Protein AF-A0A971KJU6-F1 (afdb_monomer_lite)

pLDDT: mean 70.31, std 12.64, range [37.47, 89.94]

Sequence (122 aa):
MSVYFFNIHPRGYETEQKELSILANELERTHENSKSKADDVQRFIEQARKYTHIKELTPTIVNEFISRIEVSQKQVIDGKKVYPIDVYYNGVGIGNMPSAEEMEELFQDHIRSKEQETEKTA

Secondary structure (DSSP, 8-state):
----SSSSSSHHHHHHHHHHHHHHHHHHHHHHHHHHHHHHHHHHHHHHHHHHT-SS--HHHHHHHEEEEEEPPPEEETTEEE--EEEEE---S---PPPHHHHHHHHHHHHHHHHHHHHTT-

Radius of gyration: 32.03 Å; chains: 1; bounding box: 80×28×97 Å

Structure (mmCIF, N/CA/C/O backbone):
data_AF-A0A971KJU6-F1
#
_entry.id   AF-A0A971KJU6-F1
#
loop_
_atom_site.group_PDB
_atom_site.id
_atom_site.type_symbol
_atom_site.label_atom_id
_atom_site.label_alt_id
_atom_site.label_comp_id
_atom_site.label_asym_id
_atom_site.label_entity_id
_atom_site.label_seq_id
_atom_site.pdbx_PDB_ins_code
_atom_site.Cartn_x
_atom_site.Cartn_y
_atom_site.Cartn_z
_atom_site.occupancy
_atom_site.B_iso_or_equiv
_atom_site.auth_seq_id
_atom_site.auth_comp_id
_atom_site.auth_asym_id
_atom_site.auth_atom_id
_atom_site.pdbx_PDB_model_num
ATOM 1 N N . MET A 1 1 ? 46.636 -13.450 -66.819 1.00 37.47 1 MET A N 1
ATOM 2 C CA . MET A 1 1 ? 46.539 -12.158 -66.105 1.00 37.47 1 MET A CA 1
ATOM 3 C C . MET A 1 1 ? 45.259 -12.179 -65.289 1.00 37.47 1 MET A C 1
ATOM 5 O O . MET A 1 1 ? 44.324 -12.866 -65.670 1.00 37.47 1 MET A O 1
ATOM 9 N N . SER A 1 2 ? 45.317 -11.576 -64.113 1.00 38.91 2 SER A N 1
ATOM 10 C CA . SER A 1 2 ? 44.742 -12.094 -62.878 1.00 38.91 2 SER A CA 1
ATOM 11 C C . SER A 1 2 ? 43.211 -12.160 -62.766 1.00 38.91 2 SER A C 1
ATOM 13 O O . SER A 1 2 ? 42.467 -11.310 -63.247 1.00 38.91 2 SER A O 1
ATOM 15 N N . VAL A 1 3 ? 42.798 -13.189 -62.034 1.00 51.09 3 VAL A N 1
ATOM 16 C CA . VAL A 1 3 ? 41.466 -13.519 -61.543 1.00 51.09 3 VAL A CA 1
ATOM 17 C C . VAL A 1 3 ? 41.040 -12.463 -60.508 1.00 51.09 3 VAL A C 1
ATOM 19 O O . VAL A 1 3 ? 41.287 -12.626 -59.320 1.00 51.09 3 VAL A O 1
ATOM 22 N N . TYR A 1 4 ? 40.434 -11.353 -60.941 1.00 47.12 4 TYR A N 1
ATOM 23 C CA . TYR A 1 4 ? 39.987 -10.283 -60.026 1.00 47.12 4 TYR A CA 1
ATOM 24 C C . TYR A 1 4 ? 38.572 -9.761 -60.305 1.00 47.12 4 TYR A C 1
ATOM 26 O O . TYR A 1 4 ? 38.279 -8.612 -59.999 1.00 47.12 4 TYR A O 1
ATOM 34 N N . PHE A 1 5 ? 37.667 -10.578 -60.854 1.00 48.81 5 PHE A N 1
ATOM 35 C CA . PHE A 1 5 ? 36.281 -10.124 -61.064 1.00 48.81 5 PHE A CA 1
ATOM 36 C C . PHE A 1 5 ? 35.211 -10.857 -60.240 1.00 48.81 5 PHE A C 1
ATOM 38 O O . PHE A 1 5 ? 34.059 -10.446 -60.235 1.00 48.81 5 PHE A O 1
ATOM 45 N N . PHE A 1 6 ? 35.566 -11.883 -59.459 1.00 44.81 6 PHE A N 1
ATOM 46 C CA . PHE A 1 6 ? 34.590 -12.649 -58.668 1.00 44.81 6 PHE A CA 1
ATOM 47 C C . PHE A 1 6 ? 34.922 -12.688 -57.169 1.00 44.81 6 PHE A C 1
ATOM 49 O O . PHE A 1 6 ? 34.939 -13.743 -56.551 1.00 44.81 6 PHE A O 1
ATOM 56 N N . ASN A 1 7 ? 35.240 -11.539 -56.567 1.00 47.19 7 ASN A N 1
ATOM 57 C CA . ASN A 1 7 ? 35.429 -11.452 -55.109 1.00 47.19 7 ASN A CA 1
ATOM 58 C C . ASN A 1 7 ? 34.632 -10.327 -54.428 1.00 47.19 7 ASN A C 1
ATOM 60 O O . ASN A 1 7 ? 34.809 -10.106 -53.237 1.00 47.19 7 ASN A O 1
ATOM 64 N N . ILE A 1 8 ? 33.727 -9.644 -55.142 1.00 57.00 8 ILE A N 1
ATOM 65 C CA . ILE A 1 8 ? 32.975 -8.499 -54.584 1.00 57.00 8 ILE A CA 1
ATOM 66 C C . ILE A 1 8 ? 31.471 -8.787 -54.340 1.00 57.00 8 ILE A C 1
ATOM 68 O O . ILE A 1 8 ? 30.769 -7.899 -53.892 1.00 57.00 8 ILE A O 1
ATOM 72 N N . HIS A 1 9 ? 30.926 -9.994 -54.567 1.00 56.19 9 HIS A N 1
ATOM 73 C CA . HIS A 1 9 ? 29.458 -10.105 -54.773 1.00 56.19 9 HIS A CA 1
ATOM 74 C C . HIS A 1 9 ? 28.578 -11.051 -53.919 1.00 56.19 9 HIS A C 1
ATOM 76 O O . HIS A 1 9 ? 27.370 -10.993 -54.109 1.00 56.19 9 HIS A O 1
ATOM 82 N N . PRO A 1 10 ? 29.067 -11.868 -52.967 1.00 57.53 10 PRO A N 1
ATOM 83 C CA . PRO A 1 10 ? 28.143 -12.520 -52.010 1.00 57.53 10 PRO A CA 1
ATOM 84 C C . PRO A 1 10 ? 28.393 -12.146 -50.545 1.00 57.53 10 PRO A C 1
ATOM 86 O O . PRO A 1 10 ? 27.464 -11.797 -49.830 1.00 57.53 10 PRO A O 1
ATOM 89 N N . ARG A 1 11 ? 29.653 -12.152 -50.092 1.00 56.72 11 ARG A N 1
ATOM 90 C CA . ARG A 1 11 ? 29.966 -12.003 -48.659 1.00 56.72 11 ARG A CA 1
ATOM 91 C C . ARG A 1 11 ? 29.661 -10.617 -48.098 1.00 56.72 11 ARG A C 1
ATOM 93 O O . ARG A 1 11 ? 29.219 -10.524 -46.962 1.00 56.72 11 ARG A O 1
ATOM 100 N N . GLY A 1 12 ? 29.913 -9.554 -48.866 1.00 65.44 12 GLY A N 1
ATOM 101 C CA . GLY A 1 12 ? 29.610 -8.184 -48.433 1.00 65.44 12 GLY A CA 1
ATOM 102 C C . GLY A 1 12 ? 28.106 -7.966 -48.279 1.00 65.44 12 GLY A C 1
ATOM 103 O O . GLY A 1 12 ? 27.659 -7.467 -47.257 1.00 65.44 12 GLY A O 1
ATOM 104 N N . TYR A 1 13 ? 27.334 -8.462 -49.246 1.00 66.81 13 TYR A N 1
ATOM 105 C CA . TYR A 1 13 ? 25.877 -8.372 -49.252 1.00 66.81 13 TYR A CA 1
ATOM 106 C C . TYR A 1 13 ? 25.220 -9.252 -48.174 1.00 66.81 13 TYR A C 1
ATOM 108 O O . TYR A 1 13 ? 24.298 -8.811 -47.497 1.00 66.81 13 TYR A O 1
ATOM 116 N N . GLU A 1 14 ? 25.722 -10.472 -47.948 1.00 71.50 14 GLU A N 1
ATOM 117 C CA . GLU A 1 14 ? 25.279 -11.330 -46.837 1.00 71.50 14 GLU A CA 1
ATOM 118 C C . GLU A 1 14 ? 25.598 -10.716 -45.468 1.00 71.50 14 GLU A C 1
ATOM 120 O O . GLU A 1 14 ? 24.804 -10.838 -44.536 1.00 71.50 14 GLU A O 1
ATOM 125 N N . THR A 1 15 ? 26.747 -10.044 -45.340 1.00 79.12 15 THR A N 1
ATOM 126 C CA . THR A 1 15 ? 27.133 -9.357 -44.099 1.00 79.12 15 THR A CA 1
ATOM 127 C C . THR A 1 15 ? 26.210 -8.171 -43.840 1.00 79.12 15 THR A C 1
ATOM 129 O O . THR A 1 15 ? 25.631 -8.081 -42.761 1.00 79.12 15 THR A O 1
ATOM 132 N N . GLU A 1 16 ? 25.984 -7.333 -44.851 1.00 74.94 16 GLU A N 1
ATOM 133 C CA . GLU A 1 16 ? 25.094 -6.173 -44.764 1.00 74.94 16 GLU A CA 1
ATOM 134 C C . GLU A 1 16 ? 23.640 -6.584 -44.469 1.00 74.94 16 GLU A C 1
ATOM 136 O O . GLU A 1 16 ? 23.001 -6.008 -43.591 1.00 74.94 16 GLU A O 1
ATOM 141 N N . GLN A 1 17 ? 23.122 -7.641 -45.110 1.00 74.00 17 GLN A N 1
ATOM 142 C CA . GLN A 1 17 ? 21.790 -8.171 -44.790 1.00 74.00 17 GLN A CA 1
ATOM 143 C C . GLN A 1 17 ? 21.691 -8.685 -43.352 1.00 74.00 17 GLN A C 1
ATOM 145 O O . GLN A 1 17 ? 20.666 -8.496 -42.692 1.00 74.00 17 GLN A O 1
ATOM 150 N N . LYS A 1 18 ? 22.741 -9.343 -42.854 1.00 80.81 18 LYS A N 1
ATOM 151 C CA . LYS A 1 18 ? 22.764 -9.863 -41.487 1.00 80.81 18 LYS A CA 1
ATOM 152 C C . LYS A 1 18 ? 22.812 -8.731 -40.462 1.00 80.81 18 LYS A C 1
ATOM 154 O O . LYS A 1 18 ? 22.083 -8.790 -39.476 1.00 80.81 18 LYS A O 1
ATOM 159 N N . GLU A 1 19 ? 23.611 -7.698 -40.710 1.00 82.44 19 GLU A N 1
ATOM 160 C CA . GLU A 1 19 ? 23.673 -6.495 -39.873 1.00 82.44 19 GLU A CA 1
ATOM 161 C C . GLU A 1 19 ? 22.335 -5.743 -39.864 1.00 82.44 19 GLU A C 1
ATOM 163 O O . GLU A 1 19 ? 21.824 -5.418 -38.791 1.00 82.44 19 GLU A O 1
ATOM 168 N N . LEU A 1 20 ? 21.705 -5.564 -41.030 1.00 80.31 20 LEU A N 1
ATOM 169 C CA . LEU A 1 20 ? 20.376 -4.954 -41.143 1.00 80.31 20 LEU A CA 1
ATOM 170 C C . LEU A 1 20 ? 19.297 -5.764 -40.415 1.00 80.31 20 LEU A C 1
ATOM 172 O O . LEU A 1 20 ? 18.434 -5.188 -39.757 1.00 80.31 20 LEU A O 1
ATOM 176 N N . SER A 1 21 ? 19.349 -7.096 -40.490 1.00 79.38 21 SER A N 1
ATOM 177 C CA . SER A 1 21 ? 18.406 -7.971 -39.784 1.00 79.38 21 SER A CA 1
ATOM 178 C C . SER A 1 21 ? 18.576 -7.907 -38.263 1.00 79.38 21 SER A C 1
ATOM 180 O O . SER A 1 21 ? 17.581 -7.900 -37.534 1.00 79.38 21 SER A O 1
ATOM 182 N N . ILE A 1 22 ? 19.816 -7.825 -37.770 1.00 85.44 22 ILE A N 1
ATOM 183 C CA . ILE A 1 22 ? 20.099 -7.643 -36.340 1.00 85.44 22 ILE A CA 1
ATOM 184 C C . ILE A 1 22 ? 19.558 -6.291 -35.871 1.00 85.44 22 ILE A C 1
ATOM 186 O O . ILE A 1 22 ? 18.834 -6.245 -34.876 1.00 85.44 22 ILE A O 1
ATOM 190 N N . LEU A 1 23 ? 19.832 -5.223 -36.624 1.00 84.00 23 LEU A N 1
ATOM 191 C CA . LEU A 1 23 ? 19.353 -3.880 -36.309 1.00 84.00 23 LEU A CA 1
ATOM 192 C C . LEU A 1 23 ? 17.820 -3.815 -36.299 1.00 84.00 23 LEU A C 1
ATOM 194 O O . LEU A 1 23 ? 17.242 -3.239 -35.383 1.00 84.00 23 LEU A O 1
ATOM 198 N N . ALA A 1 24 ? 17.154 -4.442 -37.272 1.00 79.44 24 ALA A N 1
ATOM 199 C CA . ALA A 1 24 ? 15.695 -4.500 -37.329 1.00 79.44 24 ALA A CA 1
ATOM 200 C C . ALA A 1 24 ? 15.098 -5.218 -36.107 1.00 79.44 24 ALA A C 1
ATOM 202 O O . ALA A 1 24 ? 14.179 -4.696 -35.483 1.00 79.44 24 ALA 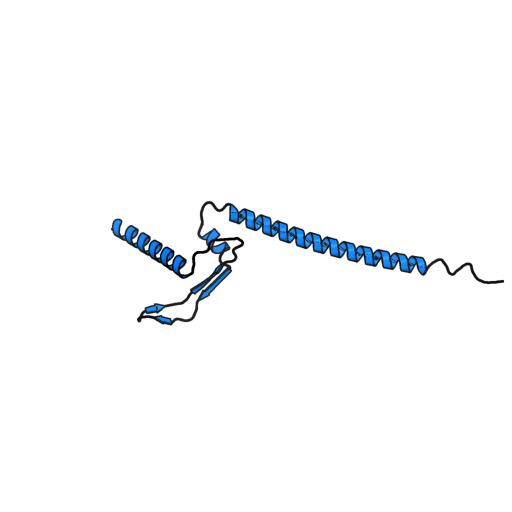A O 1
ATOM 203 N N . ASN A 1 25 ? 15.665 -6.363 -35.711 1.00 80.81 25 ASN A N 1
ATOM 204 C CA . ASN A 1 25 ? 15.224 -7.097 -34.521 1.00 80.81 25 ASN A CA 1
ATOM 205 C C . ASN A 1 25 ? 15.461 -6.312 -33.222 1.00 80.81 25 ASN A C 1
ATOM 207 O O . ASN A 1 25 ? 14.662 -6.389 -32.289 1.00 80.81 25 ASN A O 1
ATOM 211 N N . GLU A 1 26 ? 16.571 -5.583 -33.125 1.00 82.94 26 GLU A N 1
ATOM 212 C CA . GLU A 1 26 ? 16.855 -4.723 -31.975 1.00 82.94 26 GLU A CA 1
ATOM 213 C C . GLU A 1 26 ? 15.877 -3.541 -31.908 1.00 82.94 26 GLU A C 1
ATOM 215 O O . GLU A 1 26 ? 15.366 -3.201 -30.835 1.00 82.94 26 GLU A O 1
ATOM 220 N N . LEU A 1 27 ? 15.536 -2.964 -33.059 1.00 76.31 27 LEU A N 1
ATOM 221 C CA . LEU A 1 27 ? 14.552 -1.893 -33.160 1.00 76.31 27 LEU A CA 1
ATOM 222 C C . LEU A 1 27 ? 13.134 -2.382 -32.818 1.00 76.31 27 LEU A C 1
ATOM 224 O O . LEU A 1 27 ? 12.423 -1.716 -32.071 1.00 76.31 27 LEU A O 1
ATOM 228 N N . GLU A 1 28 ? 12.739 -3.571 -33.277 1.00 76.25 28 GLU A N 1
ATOM 229 C CA . GLU A 1 28 ? 11.460 -4.189 -32.900 1.00 76.25 28 GLU A CA 1
ATOM 230 C C . GLU A 1 28 ? 11.399 -4.477 -31.399 1.00 76.25 28 GLU A C 1
ATOM 232 O O . GLU A 1 28 ? 10.438 -4.087 -30.740 1.00 76.25 28 GLU A O 1
ATOM 237 N N . ARG A 1 29 ? 12.462 -5.046 -30.819 1.00 72.12 29 ARG A N 1
ATOM 238 C CA . ARG A 1 29 ? 12.557 -5.277 -29.368 1.00 72.12 29 ARG A CA 1
ATOM 239 C C . ARG A 1 29 ? 12.473 -3.990 -28.558 1.00 72.12 29 ARG A C 1
ATOM 241 O O . ARG A 1 29 ? 11.821 -3.956 -27.517 1.00 72.12 29 ARG A O 1
ATOM 248 N N . THR A 1 30 ? 13.153 -2.930 -28.984 1.00 67.75 30 THR A N 1
ATOM 249 C CA . THR A 1 30 ? 13.085 -1.635 -28.288 1.00 67.75 30 THR A CA 1
ATOM 250 C C . THR A 1 30 ? 11.707 -0.994 -28.438 1.00 67.75 30 THR A C 1
ATOM 252 O O . THR A 1 30 ? 11.215 -0.398 -27.475 1.00 67.75 30 THR A O 1
ATOM 255 N N . HIS A 1 31 ? 11.048 -1.174 -29.583 1.00 66.56 31 HIS A N 1
ATOM 256 C CA . HIS A 1 31 ? 9.685 -0.713 -29.828 1.00 66.56 31 HIS A CA 1
ATOM 257 C C . HIS A 1 31 ? 8.653 -1.487 -28.992 1.00 66.56 31 HIS A C 1
ATOM 259 O O . HIS A 1 31 ? 7.824 -0.865 -28.332 1.00 66.56 31 HIS A O 1
ATOM 265 N N . GLU A 1 32 ? 8.742 -2.816 -28.923 1.00 66.25 32 GLU A N 1
ATOM 266 C CA . GLU A 1 32 ? 7.909 -3.666 -28.061 1.00 66.25 32 GLU A CA 1
ATOM 267 C C . G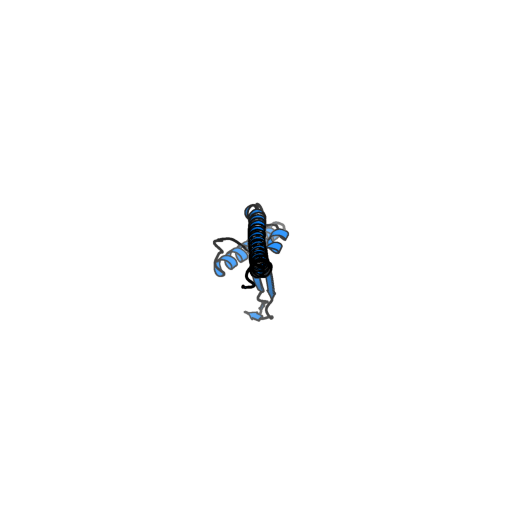LU A 1 32 ? 8.119 -3.352 -26.579 1.00 66.25 32 GLU A C 1
ATOM 269 O O . GLU A 1 32 ? 7.149 -3.167 -25.847 1.00 66.25 32 GLU A O 1
ATOM 274 N N . ASN A 1 33 ? 9.370 -3.194 -26.140 1.00 63.22 33 ASN A N 1
ATOM 275 C CA . ASN A 1 33 ? 9.676 -2.799 -24.764 1.00 63.22 33 ASN A CA 1
ATOM 276 C C . ASN A 1 33 ? 9.135 -1.401 -24.432 1.00 63.22 33 ASN A C 1
ATOM 278 O O . ASN A 1 33 ? 8.655 -1.169 -23.323 1.00 63.22 33 ASN A O 1
ATOM 282 N N . SER A 1 34 ? 9.205 -0.458 -25.373 1.00 59.12 34 SER A N 1
ATOM 283 C CA . SER A 1 34 ? 8.647 0.888 -25.194 1.00 59.12 34 SER A CA 1
ATOM 284 C C . SER A 1 34 ? 7.118 0.869 -25.185 1.00 59.12 34 SER A C 1
ATOM 286 O O . SER A 1 34 ? 6.511 1.563 -24.373 1.00 59.12 34 SER A O 1
ATOM 288 N N . LYS A 1 35 ? 6.496 0.030 -26.020 1.00 60.47 35 LYS A N 1
ATOM 289 C CA . LYS A 1 35 ? 5.046 -0.177 -26.050 1.00 60.47 35 LYS A CA 1
ATOM 290 C C . LYS A 1 35 ? 4.541 -0.831 -24.766 1.00 60.47 35 LYS A C 1
ATOM 292 O O . LYS A 1 35 ? 3.602 -0.318 -24.178 1.00 60.47 35 LYS A O 1
ATOM 297 N N . SER A 1 36 ? 5.221 -1.865 -24.270 1.00 59.59 36 SER A N 1
ATOM 298 C CA . SER A 1 36 ? 4.913 -2.497 -22.980 1.00 59.59 36 SER A CA 1
ATOM 299 C C . SER A 1 36 ? 4.971 -1.488 -21.833 1.00 59.59 36 SER A C 1
ATOM 301 O O . SER A 1 36 ? 4.065 -1.441 -21.010 1.00 59.59 36 SER A O 1
ATOM 303 N N . LYS A 1 37 ? 5.994 -0.623 -21.805 1.00 59.38 37 LYS A N 1
ATOM 304 C CA . LYS A 1 37 ? 6.102 0.441 -20.795 1.00 59.38 37 LYS A CA 1
ATOM 305 C C . LYS A 1 37 ? 4.989 1.483 -20.923 1.00 59.38 37 LYS A C 1
ATOM 307 O O . LYS A 1 37 ? 4.491 1.961 -19.910 1.00 59.38 37 LYS A O 1
ATOM 312 N N . ALA A 1 38 ? 4.607 1.847 -22.146 1.00 59.97 38 ALA A N 1
ATOM 313 C CA . ALA A 1 38 ? 3.504 2.772 -22.386 1.00 59.97 38 ALA A CA 1
ATOM 314 C C . ALA A 1 38 ? 2.152 2.167 -21.970 1.00 59.97 38 ALA A C 1
ATOM 316 O O . ALA A 1 38 ? 1.364 2.854 -21.3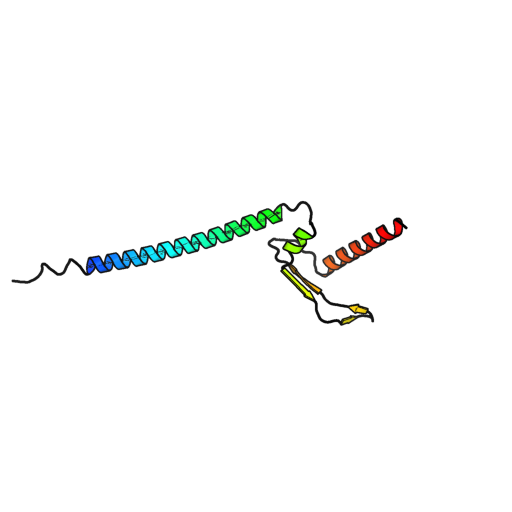25 1.00 59.97 38 ALA A O 1
ATOM 317 N N . ASP A 1 39 ? 1.918 0.886 -22.262 1.00 60.91 39 ASP A N 1
ATOM 318 C CA . ASP A 1 39 ? 0.717 0.151 -21.854 1.00 60.91 39 ASP A CA 1
ATOM 319 C C . ASP A 1 39 ? 0.634 0.024 -20.323 1.00 60.91 39 ASP A C 1
ATOM 321 O O . ASP A 1 39 ? -0.436 0.210 -19.742 1.00 60.91 39 ASP A O 1
ATOM 325 N N . ASP A 1 40 ? 1.761 -0.200 -19.642 1.00 61.03 40 ASP A N 1
ATOM 326 C CA . ASP A 1 40 ? 1.818 -0.223 -18.176 1.00 61.03 40 ASP A CA 1
ATOM 327 C C . ASP A 1 40 ? 1.505 1.152 -17.562 1.00 61.03 40 ASP A C 1
ATOM 329 O O . ASP A 1 40 ? 0.742 1.245 -16.596 1.00 61.03 40 ASP A O 1
ATOM 333 N N . VAL A 1 41 ? 2.022 2.236 -18.151 1.00 62.78 41 VAL A N 1
ATOM 334 C CA . VAL A 1 41 ? 1.703 3.612 -17.732 1.00 62.78 41 VAL A CA 1
ATOM 335 C C . VAL A 1 41 ? 0.232 3.943 -18.001 1.00 62.78 41 VAL A C 1
ATOM 337 O O . VAL A 1 41 ? -0.424 4.545 -17.152 1.00 62.78 41 VAL A O 1
ATOM 340 N N . GLN A 1 42 ? -0.318 3.520 -19.138 1.00 63.41 42 GLN A N 1
ATOM 341 C CA . GLN A 1 42 ? -1.725 3.725 -19.484 1.00 63.41 42 GLN A CA 1
ATOM 342 C C . GLN A 1 42 ? -2.649 2.988 -18.500 1.00 63.41 42 GLN A C 1
ATOM 344 O O . GLN A 1 42 ? -3.572 3.597 -17.957 1.00 63.41 42 GLN A O 1
ATOM 349 N N . ARG A 1 43 ? -2.357 1.716 -18.188 1.00 65.56 43 ARG A N 1
ATOM 350 C CA . ARG A 1 43 ? -3.094 0.927 -17.180 1.00 65.56 43 ARG A CA 1
ATOM 351 C C . ARG A 1 43 ? -3.007 1.555 -15.793 1.00 65.56 43 ARG A C 1
ATOM 353 O O . ARG A 1 43 ? -4.006 1.603 -15.077 1.00 65.56 43 ARG A O 1
ATOM 360 N N . PHE A 1 44 ? -1.840 2.074 -15.426 1.00 63.12 44 PHE A N 1
ATOM 361 C CA . PHE A 1 44 ? -1.654 2.800 -14.174 1.00 63.12 44 PHE A CA 1
ATOM 362 C C . PHE A 1 44 ? -2.484 4.093 -14.125 1.00 63.12 44 PHE A C 1
ATOM 364 O O . PHE A 1 44 ? -3.145 4.358 -13.122 1.00 63.12 44 PHE A O 1
ATOM 371 N N . ILE A 1 45 ? -2.523 4.874 -15.212 1.00 65.00 45 ILE A N 1
ATOM 372 C CA . ILE A 1 45 ? -3.349 6.089 -15.316 1.00 65.00 45 ILE A CA 1
ATOM 373 C C . ILE A 1 45 ? -4.842 5.747 -15.233 1.00 65.00 45 ILE A C 1
ATOM 375 O O . ILE A 1 45 ? -5.597 6.462 -14.573 1.00 65.00 45 ILE A O 1
ATOM 379 N N . GLU A 1 46 ? -5.287 4.666 -15.872 1.00 65.94 46 GLU A N 1
ATOM 380 C CA . GLU A 1 46 ? -6.680 4.207 -15.812 1.00 65.94 46 GLU A CA 1
ATOM 381 C C . GLU A 1 46 ? -7.079 3.765 -14.401 1.00 65.94 46 GLU A C 1
ATOM 383 O O . GLU A 1 46 ? -8.136 4.167 -13.907 1.00 65.94 46 GLU A O 1
ATOM 388 N N . GLN A 1 47 ? -6.211 3.021 -13.712 1.00 63.06 47 GLN A N 1
ATOM 389 C CA . GLN A 1 47 ? -6.411 2.669 -12.306 1.00 63.06 47 GLN A CA 1
ATOM 390 C C . GLN A 1 47 ? -6.447 3.921 -11.423 1.00 63.06 47 GLN A C 1
ATOM 392 O O . GLN A 1 47 ? -7.407 4.122 -10.681 1.00 63.06 47 GLN A O 1
ATOM 397 N N . ALA A 1 48 ? -5.477 4.826 -11.559 1.00 60.88 48 ALA A N 1
ATOM 398 C CA . ALA A 1 48 ? -5.445 6.073 -10.797 1.00 60.88 48 ALA A CA 1
ATOM 399 C C . ALA A 1 48 ? -6.693 6.943 -11.049 1.00 60.88 48 ALA A C 1
ATOM 401 O O . ALA A 1 48 ? -7.229 7.547 -10.119 1.00 60.88 48 ALA A O 1
ATOM 402 N N . ARG A 1 49 ? -7.223 6.979 -12.279 1.00 61.47 49 ARG A N 1
ATOM 403 C CA . ARG A 1 49 ? -8.473 7.688 -12.614 1.00 61.47 49 ARG A CA 1
ATOM 404 C C . ARG A 1 49 ? -9.715 7.050 -11.992 1.00 61.47 49 ARG A C 1
ATOM 406 O O . ARG A 1 49 ? -10.575 7.789 -11.514 1.00 61.47 49 ARG A O 1
ATOM 413 N N . LYS A 1 50 ? -9.794 5.713 -11.949 1.00 62.12 50 LYS A N 1
ATOM 414 C CA . LYS A 1 50 ? -10.882 4.971 -11.276 1.00 62.12 50 LYS A CA 1
ATOM 415 C C . LYS A 1 50 ? -10.953 5.317 -9.782 1.00 62.12 50 LYS A C 1
ATOM 417 O O . LYS A 1 50 ? -12.043 5.417 -9.228 1.00 62.12 50 LYS A O 1
ATOM 422 N N . TYR A 1 51 ? -9.799 5.550 -9.158 1.00 58.19 51 TYR A N 1
ATOM 423 C CA . TYR A 1 51 ? -9.674 5.760 -7.714 1.00 58.19 51 TYR A CA 1
ATOM 424 C C . TYR A 1 51 ? -9.600 7.235 -7.274 1.00 58.19 51 TYR A C 1
ATOM 426 O O . TYR A 1 51 ? -9.876 7.539 -6.119 1.00 58.19 51 TYR A O 1
ATOM 434 N N . THR A 1 52 ? -9.311 8.178 -8.177 1.00 56.84 52 THR A N 1
ATOM 435 C CA . THR A 1 52 ? -9.309 9.631 -7.878 1.00 56.84 52 THR A CA 1
ATOM 436 C C . THR A 1 52 ? -10.702 10.267 -7.861 1.00 56.84 52 THR A C 1
ATOM 438 O O . THR A 1 52 ? -10.854 11.372 -7.350 1.00 56.84 52 THR A O 1
ATOM 441 N N . HIS A 1 53 ? -11.727 9.584 -8.384 1.00 59.00 53 HIS A N 1
ATOM 442 C CA . HIS A 1 53 ? -13.115 10.072 -8.439 1.00 59.00 53 HIS A CA 1
ATOM 443 C C . HIS A 1 53 ? -14.069 9.303 -7.507 1.00 59.00 53 HIS A C 1
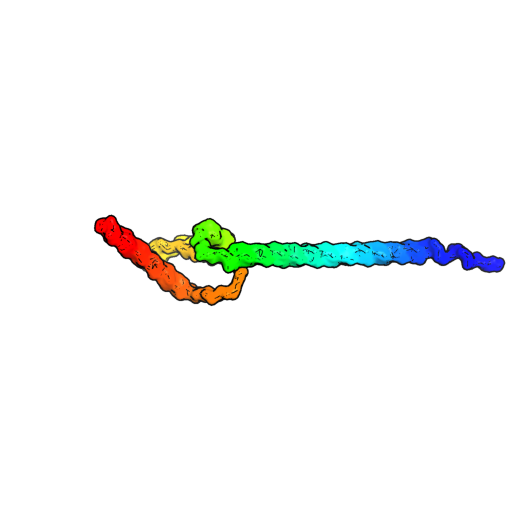ATOM 445 O O . HIS A 1 53 ? -15.280 9.271 -7.743 1.00 59.00 53 HIS A O 1
ATOM 451 N N . ILE A 1 54 ? -13.551 8.672 -6.450 1.00 61.59 54 ILE A N 1
ATOM 452 C CA . ILE A 1 54 ? -14.401 8.027 -5.445 1.00 61.59 54 ILE A CA 1
ATOM 453 C C . ILE A 1 54 ? -15.117 9.121 -4.645 1.00 61.59 54 ILE A C 1
ATOM 455 O O . ILE A 1 54 ? -14.499 9.826 -3.854 1.00 61.59 54 ILE A O 1
ATOM 459 N N . LYS A 1 55 ? -16.430 9.268 -4.863 1.00 60.53 55 LYS A N 1
ATOM 460 C CA . LYS A 1 55 ? -17.285 10.175 -4.077 1.00 60.53 55 LYS A CA 1
ATOM 461 C C . LYS A 1 55 ? -17.639 9.601 -2.702 1.00 60.53 55 LYS A C 1
ATOM 463 O O . LYS A 1 55 ? -17.802 10.366 -1.763 1.00 60.53 55 LYS A O 1
ATOM 468 N N . GLU A 1 56 ? -17.737 8.275 -2.594 1.00 62.06 56 GLU A N 1
ATOM 469 C CA . GLU A 1 56 ? -18.047 7.555 -1.355 1.00 62.06 56 GLU A CA 1
ATOM 470 C C . GLU A 1 56 ? -17.242 6.253 -1.266 1.00 62.06 56 GLU A C 1
ATOM 472 O O . GLU A 1 56 ? -17.183 5.472 -2.220 1.00 62.06 56 GLU A O 1
ATOM 477 N N . LEU A 1 57 ? -16.635 6.006 -0.104 1.00 63.94 57 LEU A N 1
ATOM 478 C CA . LEU A 1 57 ? -15.945 4.753 0.201 1.00 63.94 57 LEU A CA 1
ATOM 479 C C . LEU A 1 57 ? -16.984 3.665 0.490 1.00 63.94 57 LEU A C 1
ATOM 481 O O . LEU A 1 57 ? -17.520 3.573 1.591 1.00 63.94 57 LEU A O 1
ATOM 485 N N . THR A 1 58 ? -17.275 2.827 -0.505 1.00 72.06 58 THR A N 1
ATOM 486 C CA . THR A 1 58 ? -18.086 1.620 -0.287 1.00 72.06 58 THR A CA 1
ATOM 487 C C . THR A 1 58 ? -17.213 0.482 0.256 1.00 72.06 58 THR A C 1
ATOM 489 O O . THR A 1 58 ? -16.025 0.431 -0.072 1.00 72.06 58 THR A O 1
ATOM 492 N N . PRO A 1 59 ? -17.761 -0.480 1.026 1.00 73.19 59 PRO A N 1
ATOM 493 C CA . PRO A 1 59 ? -16.991 -1.626 1.525 1.00 73.19 59 PRO A CA 1
ATOM 494 C C . PRO A 1 59 ? -16.271 -2.402 0.413 1.00 73.19 59 PRO A C 1
ATOM 496 O O . PRO A 1 59 ? -15.144 -2.855 0.588 1.00 73.19 59 PRO A O 1
ATOM 499 N N . THR A 1 60 ? -16.897 -2.504 -0.763 1.00 71.00 60 THR A N 1
ATOM 500 C CA . THR A 1 60 ? -16.304 -3.122 -1.955 1.00 71.00 60 THR A CA 1
ATOM 501 C C . THR A 1 60 ? -15.070 -2.362 -2.435 1.00 71.00 60 THR A C 1
ATOM 503 O O . THR A 1 60 ? -14.047 -2.975 -2.714 1.00 71.00 60 THR A O 1
ATOM 506 N N . ILE A 1 61 ? -15.151 -1.030 -2.492 1.00 72.00 61 ILE A N 1
ATOM 507 C CA . ILE A 1 61 ? -14.037 -0.163 -2.894 1.00 72.00 61 ILE A CA 1
ATOM 508 C C . ILE A 1 61 ? -12.902 -0.244 -1.868 1.00 72.00 61 ILE A C 1
ATOM 510 O O . ILE A 1 61 ? -11.747 -0.382 -2.250 1.00 72.00 61 ILE A O 1
ATOM 514 N N . VAL A 1 62 ? -13.219 -0.217 -0.571 1.00 74.44 62 VAL A N 1
ATOM 515 C CA . VAL A 1 62 ? -12.222 -0.357 0.504 1.00 74.44 62 VAL A CA 1
ATOM 516 C C . VAL A 1 62 ? -11.480 -1.690 0.392 1.00 74.44 62 VAL A C 1
ATOM 518 O O . VAL A 1 62 ? -10.254 -1.709 0.465 1.00 74.44 62 VAL A O 1
ATOM 521 N N . ASN A 1 63 ? -12.196 -2.787 0.134 1.00 74.50 63 ASN A N 1
ATOM 522 C CA . ASN A 1 63 ? -11.582 -4.101 -0.060 1.00 74.50 63 ASN A CA 1
ATOM 523 C C . ASN A 1 63 ? -10.659 -4.162 -1.289 1.00 74.50 63 ASN A C 1
ATOM 525 O O . ASN A 1 63 ? -9.659 -4.869 -1.232 1.00 74.50 63 ASN A O 1
ATOM 529 N N . GLU A 1 64 ? -10.935 -3.418 -2.369 1.00 75.88 64 GLU A N 1
ATOM 530 C CA . GLU A 1 64 ? -10.012 -3.327 -3.519 1.00 75.88 64 GLU A CA 1
ATOM 531 C C . GLU A 1 64 ? -8.677 -2.651 -3.146 1.00 75.88 64 GLU A C 1
ATOM 533 O O . GLU A 1 64 ? -7.647 -2.951 -3.753 1.00 75.88 64 GLU A O 1
ATOM 538 N N . PHE A 1 65 ? -8.665 -1.766 -2.143 1.00 74.69 65 PHE A N 1
ATOM 539 C CA . PHE A 1 65 ? -7.444 -1.097 -1.683 1.00 74.69 65 PHE A CA 1
ATOM 540 C C . PHE A 1 65 ? -6.647 -1.893 -0.656 1.00 74.69 65 PHE A C 1
ATOM 542 O O . PHE A 1 65 ? -5.490 -1.553 -0.408 1.00 74.69 65 PHE A O 1
ATOM 549 N N . ILE A 1 66 ? -7.220 -2.936 -0.059 1.00 79.81 66 ILE A N 1
ATOM 550 C CA . ILE A 1 66 ? -6.505 -3.785 0.891 1.00 79.81 66 ILE A CA 1
ATOM 551 C C . ILE A 1 66 ? -5.703 -4.824 0.104 1.00 79.81 66 ILE A C 1
ATOM 553 O O . ILE A 1 66 ? -6.243 -5.652 -0.622 1.00 79.81 66 ILE A O 1
ATOM 557 N N . SER A 1 67 ? -4.386 -4.781 0.267 1.00 80.75 67 SER A N 1
ATOM 558 C CA . SER A 1 67 ? -3.449 -5.763 -0.276 1.00 80.75 67 SER A CA 1
ATOM 559 C C . SER A 1 67 ? -3.590 -7.106 0.414 1.00 80.75 67 SER A C 1
ATOM 561 O O . SER A 1 67 ? -3.784 -8.140 -0.223 1.00 80.75 67 SER A O 1
ATOM 563 N N . ARG A 1 68 ? -3.472 -7.079 1.741 1.00 82.69 68 ARG A N 1
ATOM 564 C CA . ARG A 1 68 ? -3.563 -8.248 2.604 1.00 82.69 68 ARG A CA 1
ATOM 565 C C . ARG A 1 68 ? -3.800 -7.816 4.043 1.00 82.69 68 ARG A C 1
ATOM 567 O O . ARG A 1 68 ? -3.491 -6.687 4.420 1.00 82.69 68 ARG A O 1
ATOM 574 N N . ILE A 1 69 ? -4.325 -8.748 4.825 1.00 86.62 69 ILE A N 1
ATOM 575 C CA . ILE A 1 69 ? -4.540 -8.611 6.262 1.00 86.62 69 ILE A CA 1
ATOM 576 C C . ILE A 1 69 ? -3.740 -9.725 6.928 1.00 86.62 69 ILE A C 1
ATOM 578 O O . ILE A 1 69 ? -3.996 -10.904 6.673 1.00 86.62 69 ILE A O 1
ATOM 582 N N . GLU A 1 70 ? -2.762 -9.364 7.747 1.00 89.12 70 GLU A N 1
ATOM 583 C CA . GLU A 1 70 ? -1.989 -10.315 8.539 1.00 89.12 70 GLU A CA 1
ATOM 584 C C . GLU A 1 70 ? -2.551 -10.341 9.959 1.00 89.12 70 GLU A C 1
ATOM 586 O O . GLU A 1 70 ? -2.600 -9.325 10.645 1.00 89.12 70 GLU A O 1
ATOM 591 N N . VAL A 1 71 ? -3.020 -11.511 10.396 1.00 89.81 71 VAL A N 1
ATOM 592 C CA . VAL A 1 71 ? -3.510 -11.708 11.763 1.00 89.81 71 VAL A CA 1
ATOM 593 C C . VAL A 1 71 ? -2.424 -12.417 12.552 1.00 89.81 71 VAL A C 1
ATOM 595 O O . VAL A 1 71 ? -2.090 -13.574 12.282 1.00 89.81 71 VAL A O 1
ATOM 598 N N . SER A 1 72 ? -1.872 -11.715 13.532 1.00 88.06 72 SER A N 1
ATOM 599 C CA . SER A 1 72 ? -0.849 -12.246 14.422 1.00 88.06 72 SER A CA 1
ATOM 600 C C . SER A 1 72 ? -1.435 -13.208 15.458 1.00 88.06 72 SER A C 1
ATOM 602 O O . SER A 1 72 ? -2.646 -13.294 15.684 1.00 88.06 72 SER A O 1
ATOM 604 N N . GLN A 1 73 ? -0.551 -13.957 16.121 1.00 89.81 73 GLN A N 1
ATOM 605 C CA . GLN A 1 73 ? -0.958 -14.873 17.182 1.00 89.81 73 GLN A CA 1
ATOM 606 C C . GLN A 1 73 ? -1.637 -14.128 18.335 1.00 89.81 73 GLN A C 1
ATOM 608 O O . GLN A 1 73 ? -1.343 -12.969 18.629 1.00 89.81 73 GLN A O 1
ATOM 613 N N . LYS A 1 74 ? -2.529 -14.845 19.021 1.00 89.94 74 LYS A N 1
ATOM 614 C CA . LYS A 1 74 ? -3.235 -14.364 20.205 1.00 89.94 74 LYS A CA 1
ATOM 615 C C . LYS A 1 74 ? -2.253 -13.844 21.259 1.00 89.94 74 LYS A C 1
ATOM 617 O O . LYS A 1 74 ? -1.402 -14.592 21.738 1.00 89.94 74 LYS A O 1
ATOM 622 N N . GLN A 1 75 ? -2.487 -12.624 21.718 1.00 89.44 75 GLN A N 1
ATOM 623 C CA . GLN A 1 75 ? -1.825 -12.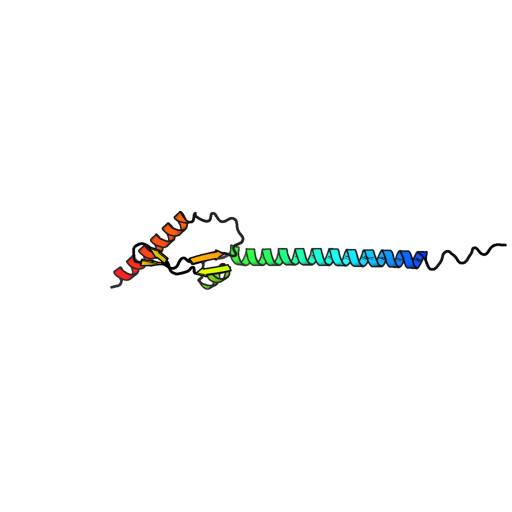015 22.865 1.00 89.44 75 GLN A CA 1
ATOM 624 C C . GLN A 1 75 ? -2.823 -11.819 24.011 1.00 89.44 75 GLN A C 1
ATOM 626 O O . GLN A 1 75 ? -4.040 -11.783 23.808 1.00 89.44 75 GLN A O 1
ATOM 631 N N . VAL A 1 76 ? -2.322 -11.748 25.243 1.00 85.81 76 VAL A N 1
ATOM 632 C CA . VAL A 1 76 ? -3.128 -11.372 26.410 1.00 85.81 76 VAL A CA 1
ATOM 633 C C . VAL A 1 76 ? -2.574 -10.060 26.935 1.00 85.81 76 VAL A C 1
ATOM 635 O O . VAL A 1 76 ? -1.470 -10.038 27.469 1.00 85.81 76 VAL A O 1
ATOM 638 N N . ILE A 1 77 ? -3.338 -8.988 26.756 1.00 84.19 77 ILE A N 1
ATOM 639 C CA . ILE A 1 77 ? -3.001 -7.635 27.210 1.00 84.19 77 ILE A CA 1
ATOM 640 C C . ILE A 1 77 ? -4.094 -7.238 28.203 1.00 84.19 77 ILE A C 1
ATOM 642 O O . ILE A 1 77 ? -5.278 -7.384 27.899 1.00 84.19 77 ILE A O 1
ATOM 646 N N . ASP A 1 78 ? -3.712 -6.845 29.419 1.00 80.75 78 ASP A N 1
ATOM 647 C CA . ASP A 1 78 ? -4.633 -6.473 30.507 1.00 80.75 78 ASP A CA 1
ATOM 648 C C . ASP A 1 78 ? -5.753 -7.497 30.780 1.00 80.75 78 ASP A C 1
ATOM 650 O O . ASP A 1 78 ? -6.915 -7.163 31.006 1.00 80.75 78 ASP A O 1
ATOM 654 N N . GLY A 1 79 ? -5.418 -8.792 30.710 1.00 86.88 79 GLY A N 1
ATOM 655 C CA . GLY A 1 79 ? -6.367 -9.894 30.921 1.00 86.88 79 GLY A CA 1
ATOM 656 C C . GLY A 1 79 ? -7.361 -10.115 29.772 1.00 86.88 79 GLY A C 1
ATOM 657 O O . GLY A 1 79 ? -8.143 -11.069 29.813 1.00 86.88 79 GLY A O 1
ATOM 658 N N . LYS A 1 80 ? -7.312 -9.294 28.717 1.00 86.12 80 LYS A N 1
ATOM 659 C CA . LYS A 1 80 ? -8.133 -9.431 27.511 1.00 86.12 80 LYS A CA 1
ATOM 660 C C . LYS A 1 80 ? -7.365 -10.180 26.426 1.00 86.12 80 LYS A C 1
ATOM 662 O O . LYS A 1 80 ? -6.161 -10.012 26.253 1.00 86.12 80 LYS A O 1
ATOM 667 N N . LYS A 1 81 ? -8.071 -11.040 25.689 1.00 85.44 81 LYS A N 1
ATOM 668 C CA . LYS A 1 81 ? -7.518 -11.735 24.518 1.00 85.44 81 LYS A CA 1
ATOM 669 C C . LYS A 1 81 ? -7.503 -10.748 23.349 1.00 85.44 81 LYS A C 1
ATOM 671 O O . LYS A 1 81 ? -8.572 -10.326 22.921 1.00 85.44 81 LYS A O 1
ATOM 676 N N . VAL A 1 82 ? -6.321 -10.417 22.847 1.00 87.88 82 VAL A N 1
ATOM 677 C CA . VAL A 1 82 ? -6.109 -9.486 21.733 1.00 87.88 82 VAL A CA 1
ATOM 678 C C . VAL A 1 82 ? -5.482 -10.246 20.566 1.00 87.88 82 VAL A C 1
ATOM 680 O O . VAL A 1 82 ? -4.585 -11.063 20.769 1.00 87.88 82 VAL A O 1
ATOM 683 N N . TYR A 1 83 ? -5.957 -9.996 19.349 1.00 86.19 83 TYR A N 1
ATOM 684 C CA . TYR A 1 83 ? -5.348 -10.494 18.116 1.00 86.19 83 TYR A CA 1
ATOM 685 C C . TYR A 1 83 ? -4.836 -9.279 17.347 1.00 86.19 83 TYR A C 1
ATOM 687 O O . TYR A 1 83 ? -5.664 -8.517 16.854 1.00 86.19 83 TYR A O 1
ATOM 695 N N . PRO A 1 84 ? -3.515 -9.047 17.295 1.00 85.25 84 PRO A N 1
ATOM 696 C CA . PRO A 1 84 ? -2.970 -7.956 16.502 1.00 85.25 84 PRO A CA 1
ATOM 697 C C . PRO A 1 84 ? -3.249 -8.210 15.021 1.00 85.25 84 PRO A C 1
ATOM 699 O O . PRO A 1 84 ? -3.109 -9.343 14.550 1.00 85.25 84 PRO A O 1
ATOM 702 N N . ILE A 1 85 ? -3.661 -7.163 14.312 1.00 85.12 85 ILE A N 1
ATOM 703 C CA . ILE A 1 85 ? -3.988 -7.215 12.891 1.00 85.12 85 ILE A CA 1
ATOM 704 C C . ILE A 1 85 ? -3.187 -6.131 12.182 1.00 85.12 85 ILE A C 1
ATOM 706 O O . ILE A 1 85 ? -3.317 -4.956 12.518 1.00 85.12 85 ILE A O 1
ATOM 710 N N . ASP A 1 86 ? -2.425 -6.528 11.170 1.00 82.69 86 ASP A N 1
ATOM 711 C CA . ASP A 1 86 ? -1.695 -5.624 10.289 1.00 82.69 86 ASP A CA 1
ATOM 712 C C . ASP A 1 86 ? -2.403 -5.570 8.930 1.00 82.69 86 ASP A C 1
ATOM 714 O O . ASP A 1 86 ? -2.543 -6.580 8.232 1.00 82.69 86 ASP A O 1
ATOM 718 N N . VAL A 1 87 ? -2.888 -4.387 8.549 1.00 82.31 87 VAL A N 1
ATOM 719 C CA . VAL A 1 87 ? -3.594 -4.171 7.277 1.00 82.31 87 VAL A CA 1
ATOM 720 C C . VAL A 1 87 ? -2.668 -3.458 6.301 1.00 82.31 87 VAL A C 1
ATOM 722 O O . VAL A 1 87 ? -2.243 -2.328 6.535 1.00 82.31 87 VAL A O 1
ATOM 725 N N . TYR A 1 88 ? -2.378 -4.112 5.180 1.00 79.81 88 TYR A N 1
ATOM 726 C CA . TYR A 1 88 ? -1.529 -3.573 4.122 1.00 79.81 88 TYR A CA 1
ATOM 727 C C . TYR A 1 88 ? -2.399 -3.010 3.005 1.00 79.81 88 TYR A C 1
ATOM 729 O O . TYR A 1 88 ? -3.274 -3.713 2.502 1.00 79.81 88 TYR A O 1
ATOM 737 N N . TYR A 1 89 ? -2.127 -1.784 2.562 1.00 76.44 89 TYR A N 1
ATOM 738 C CA . TYR A 1 89 ? -2.894 -1.111 1.511 1.00 76.44 89 TYR A CA 1
ATOM 739 C C . TYR A 1 89 ? -2.100 -1.022 0.197 1.00 76.44 89 TYR A C 1
ATOM 741 O O . TYR A 1 89 ? -0.916 -0.700 0.202 1.00 76.44 89 TYR A O 1
ATOM 749 N N . ASN A 1 90 ? -2.762 -1.265 -0.938 1.00 72.00 90 ASN A N 1
ATOM 750 C CA . ASN A 1 90 ? -2.227 -1.126 -2.303 1.00 72.00 90 ASN A CA 1
ATOM 751 C C . ASN A 1 90 ? -2.522 0.269 -2.897 1.00 72.00 90 ASN A C 1
ATOM 753 O O . ASN A 1 90 ? -2.918 0.399 -4.055 1.00 72.00 90 ASN A O 1
ATOM 757 N N . GLY A 1 91 ? -2.400 1.324 -2.091 1.00 61.00 91 GLY A N 1
ATOM 758 C CA . GLY A 1 91 ? -2.712 2.688 -2.518 1.00 61.00 91 GLY A CA 1
ATOM 759 C C . GLY A 1 91 ? -1.611 3.316 -3.377 1.00 61.00 91 GLY A C 1
ATOM 760 O O . GLY A 1 91 ? -0.425 3.148 -3.104 1.00 61.00 91 GLY A O 1
ATOM 761 N N . VAL A 1 92 ? -2.007 4.100 -4.383 1.00 50.72 92 VAL A N 1
ATOM 762 C CA . VAL A 1 92 ? -1.120 5.017 -5.111 1.00 50.72 92 VAL A CA 1
ATOM 763 C C . VAL A 1 92 ? -1.621 6.440 -4.869 1.00 50.72 92 VAL A C 1
ATOM 765 O O . VAL A 1 92 ? -2.698 6.805 -5.335 1.00 50.72 92 VAL A O 1
ATOM 768 N N . GLY A 1 93 ? -0.852 7.249 -4.140 1.00 53.28 93 GLY A N 1
ATOM 769 C CA . GLY A 1 93 ? -1.180 8.653 -3.888 1.00 53.28 93 GLY A CA 1
ATOM 770 C C . GLY A 1 93 ? -0.300 9.292 -2.816 1.00 53.28 93 GLY A C 1
ATOM 771 O O . GLY A 1 93 ? 0.267 8.604 -1.973 1.00 53.28 93 GLY A O 1
ATOM 772 N N . ILE A 1 94 ? -0.197 10.623 -2.847 1.00 49.81 94 ILE A N 1
ATOM 773 C CA . ILE A 1 94 ? 0.351 11.420 -1.743 1.00 49.81 94 ILE A CA 1
ATOM 774 C C . ILE A 1 94 ? -0.822 11.690 -0.801 1.00 49.81 94 ILE A C 1
ATOM 776 O O . ILE A 1 94 ? -1.560 12.659 -0.971 1.00 49.81 94 ILE A O 1
ATOM 780 N N . GLY A 1 95 ? -1.063 10.771 0.128 1.00 54.06 95 GLY A N 1
ATOM 781 C CA . GLY A 1 95 ? -2.014 10.981 1.211 1.00 54.06 95 GLY A CA 1
ATOM 782 C C . GLY A 1 95 ? -1.292 11.600 2.399 1.00 54.06 95 GLY A C 1
ATOM 783 O O . GLY A 1 95 ? -0.236 11.106 2.788 1.00 54.06 95 GLY A O 1
ATOM 784 N N . ASN A 1 96 ? -1.872 12.635 3.009 1.00 59.19 96 ASN A N 1
ATOM 785 C CA . ASN A 1 96 ? -1.605 12.907 4.420 1.00 59.19 96 ASN A CA 1
ATOM 786 C C . ASN A 1 96 ? -2.235 11.747 5.197 1.00 59.19 96 ASN A C 1
ATOM 788 O O . ASN A 1 96 ? -3.389 11.830 5.610 1.00 59.19 96 ASN A O 1
ATOM 792 N N . MET A 1 97 ? -1.535 10.614 5.249 1.00 59.78 97 MET A N 1
ATOM 793 C CA . MET A 1 97 ? -1.962 9.490 6.062 1.00 59.78 97 MET A CA 1
ATOM 794 C C . MET A 1 97 ? -1.739 9.912 7.514 1.00 59.78 97 MET A C 1
ATOM 796 O O . MET A 1 97 ? -0.611 10.302 7.833 1.00 59.78 97 MET A O 1
ATOM 800 N N . PRO A 1 98 ? -2.783 9.906 8.359 1.00 69.56 98 PRO A N 1
ATOM 801 C CA . PRO A 1 98 ? -2.613 10.200 9.771 1.00 69.56 98 PRO A CA 1
ATOM 802 C C . PRO A 1 98 ? -1.596 9.229 10.373 1.00 69.56 98 PRO A C 1
ATOM 804 O O . PRO A 1 98 ? -1.414 8.113 9.860 1.00 69.56 98 PRO A O 1
ATOM 807 N N . SER A 1 99 ? -0.912 9.646 11.435 1.00 77.19 99 SER A N 1
ATOM 808 C CA . SER A 1 99 ? -0.013 8.732 12.144 1.00 77.19 99 SER A CA 1
ATOM 809 C C . SER A 1 99 ? -0.791 7.521 12.680 1.00 77.19 99 SER A C 1
ATOM 811 O O . SER A 1 99 ? -2.022 7.528 12.745 1.00 77.19 99 SER A O 1
ATOM 813 N N . ALA A 1 100 ? -0.085 6.457 13.068 1.00 72.25 100 ALA A N 1
ATOM 814 C CA . ALA A 1 100 ? -0.737 5.287 13.657 1.00 72.25 100 ALA A CA 1
ATOM 815 C C . ALA A 1 100 ? -1.579 5.671 14.890 1.00 72.25 100 ALA A C 1
ATOM 817 O O . ALA A 1 100 ? -2.674 5.146 15.078 1.00 72.25 100 ALA A O 1
ATOM 818 N N . GLU A 1 101 ? -1.094 6.628 15.683 1.00 78.31 101 GLU A N 1
ATOM 819 C CA . GLU A 1 101 ? -1.795 7.173 16.844 1.00 78.31 101 GLU A CA 1
ATOM 820 C C . GLU A 1 101 ? -3.062 7.947 16.448 1.00 78.31 101 GLU A C 1
ATOM 822 O O . GLU A 1 101 ? -4.122 7.722 17.028 1.00 78.31 101 GLU A O 1
ATOM 827 N N . GLU A 1 102 ? -2.981 8.816 15.435 1.00 79.06 102 GLU A N 1
ATOM 828 C CA . GLU A 1 102 ? -4.127 9.600 14.949 1.00 79.06 102 GLU A CA 1
ATOM 829 C C . GLU A 1 102 ? -5.204 8.708 14.304 1.00 79.06 102 GLU A C 1
ATOM 831 O O . GLU A 1 102 ? -6.402 8.929 14.486 1.00 79.06 102 GLU A O 1
ATOM 836 N N . MET A 1 103 ? -4.792 7.669 13.568 1.00 77.94 103 MET A N 1
ATOM 837 C CA . MET A 1 103 ? -5.702 6.669 12.997 1.00 77.94 103 MET A CA 1
ATOM 838 C C . MET A 1 103 ? -6.482 5.919 14.085 1.00 77.94 103 MET A C 1
ATOM 840 O O . MET A 1 103 ? -7.685 5.697 13.930 1.00 77.94 103 MET A O 1
ATOM 844 N N . GLU A 1 104 ? -5.811 5.534 15.174 1.00 78.19 104 GLU A N 1
ATOM 845 C CA . GLU A 1 104 ? -6.438 4.842 16.304 1.00 78.19 104 GLU A CA 1
ATOM 846 C C . GLU A 1 104 ? -7.461 5.742 17.009 1.00 78.19 104 GLU A C 1
ATOM 848 O O . GLU A 1 104 ? -8.576 5.301 17.285 1.00 78.19 104 GLU A O 1
ATOM 853 N N . GLU A 1 105 ? -7.136 7.016 17.242 1.00 82.38 105 GLU A N 1
ATOM 854 C CA . GLU A 1 105 ? -8.065 7.975 17.856 1.00 82.38 105 GLU A CA 1
ATOM 855 C C . GLU A 1 105 ? -9.347 8.140 17.023 1.00 82.38 105 GLU A C 1
ATOM 857 O O . GLU A 1 105 ? -10.457 8.002 17.547 1.00 82.38 105 GLU A O 1
ATOM 862 N N . LEU A 1 106 ? -9.205 8.326 15.704 1.00 81.00 106 LEU A N 1
ATOM 863 C CA . LEU A 1 106 ? -10.340 8.417 14.778 1.00 81.00 106 LEU A CA 1
ATOM 864 C C . LEU A 1 106 ? -11.205 7.148 14.784 1.00 81.00 106 LEU A C 1
ATOM 866 O O . LEU A 1 106 ? -12.435 7.228 14.690 1.00 81.00 106 LEU A O 1
ATOM 870 N N . PHE A 1 107 ? -10.581 5.972 14.892 1.00 78.81 107 PHE A N 1
ATOM 871 C CA . PHE A 1 107 ? -11.302 4.705 14.977 1.00 78.81 107 PHE A CA 1
ATOM 872 C C . PHE A 1 107 ? -12.108 4.602 16.278 1.00 78.81 107 PHE A C 1
ATOM 874 O O . PHE A 1 107 ? -13.299 4.278 16.240 1.00 78.81 107 PHE A O 1
ATOM 881 N N . GLN A 1 108 ? -11.497 4.934 17.418 1.00 82.50 108 GLN A N 1
ATOM 882 C CA . GLN A 1 108 ? -12.162 4.904 18.724 1.00 82.50 108 GLN A CA 1
ATOM 883 C C . GLN A 1 108 ? -13.355 5.867 18.788 1.00 82.50 108 GLN A C 1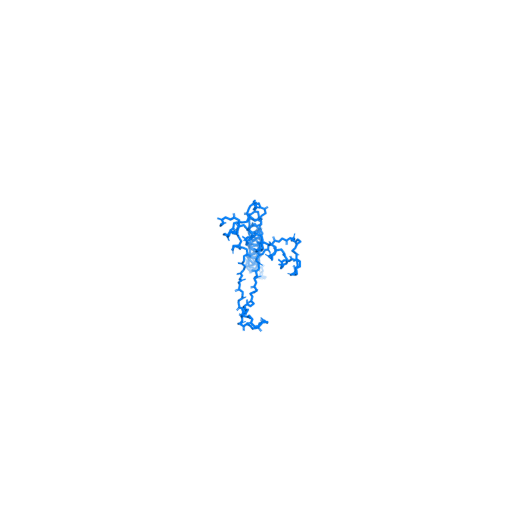
ATOM 885 O O . GLN A 1 108 ? -14.420 5.509 19.302 1.00 82.50 108 GLN A O 1
ATOM 890 N N . ASP A 1 109 ? -13.219 7.063 18.216 1.00 85.50 109 ASP A N 1
ATOM 891 C CA . ASP A 1 109 ? -14.310 8.037 18.134 1.00 85.50 109 ASP A CA 1
ATOM 892 C C . ASP A 1 109 ? -15.483 7.533 17.282 1.00 85.50 109 ASP A C 1
ATOM 894 O O . ASP A 1 109 ? -16.652 7.748 17.632 1.00 85.50 109 ASP A O 1
ATOM 898 N N . HIS A 1 110 ? -15.202 6.802 16.199 1.00 79.44 110 HIS A N 1
ATOM 899 C CA . HIS A 1 110 ? -16.242 6.193 15.372 1.00 79.44 110 HIS A CA 1
ATOM 900 C C . HIS A 1 110 ? -17.002 5.085 16.113 1.00 79.44 110 HIS A C 1
ATOM 902 O O . HIS A 1 110 ? -18.236 5.059 16.076 1.00 79.44 110 HIS A O 1
ATOM 908 N N . ILE A 1 111 ? -16.287 4.199 16.817 1.00 80.31 111 ILE A N 1
ATOM 909 C CA . ILE A 1 111 ? -16.901 3.130 17.621 1.00 80.31 111 ILE A CA 1
ATOM 910 C C . ILE A 1 111 ? -17.789 3.730 18.716 1.00 80.31 111 ILE A C 1
ATOM 912 O O . ILE A 1 111 ? -18.953 3.348 18.840 1.00 80.31 111 ILE A O 1
ATOM 916 N N . ARG A 1 112 ? -17.296 4.750 19.428 1.00 85.12 112 ARG A N 1
ATOM 917 C CA . ARG A 1 112 ? -18.071 5.459 20.457 1.00 85.12 112 ARG A CA 1
ATOM 918 C C . ARG A 1 112 ? -19.333 6.106 19.886 1.00 85.12 112 ARG A C 1
ATOM 920 O O . ARG A 1 112 ? -20.403 6.018 20.487 1.00 85.12 112 ARG A O 1
ATOM 927 N N . SER A 1 113 ? -19.220 6.751 18.725 1.00 82.38 113 SER A N 1
ATOM 928 C CA . SER A 1 113 ? -20.362 7.383 18.053 1.00 82.38 113 SER A CA 1
ATOM 929 C C . SER A 1 113 ? -21.429 6.350 17.671 1.00 82.38 113 SER A C 1
ATOM 931 O O . SER A 1 113 ? -22.620 6.608 17.838 1.00 82.38 113 SER A O 1
ATOM 933 N N . LYS A 1 114 ? -21.013 5.155 17.228 1.00 74.56 114 LYS A N 1
ATOM 934 C CA . LYS A 1 114 ? -21.915 4.041 16.903 1.00 74.56 114 LYS A CA 1
ATOM 935 C C . LYS A 1 114 ? -22.631 3.460 18.122 1.00 74.56 114 LYS A C 1
ATOM 937 O O . LYS A 1 114 ? -23.826 3.188 18.036 1.00 74.56 114 LYS A O 1
ATOM 942 N N . GLU A 1 115 ? -21.944 3.304 19.249 1.00 73.94 115 GLU A N 1
ATOM 943 C CA . GLU A 1 115 ? -22.549 2.801 20.493 1.00 73.94 115 GLU A CA 1
ATOM 944 C C . GLU A 1 115 ? -23.645 3.752 21.010 1.00 73.94 115 GLU A C 1
ATOM 946 O O . GLU A 1 115 ? -24.750 3.323 21.353 1.00 73.94 115 GLU A O 1
ATOM 951 N N . GLN A 1 116 ? -23.406 5.065 20.935 1.00 66.50 116 GLN A N 1
ATOM 952 C CA . GLN A 1 116 ? -24.374 6.087 21.352 1.00 66.50 116 GLN A CA 1
ATOM 953 C C . GLN A 1 116 ? -25.622 6.173 20.453 1.00 66.50 116 GLN A C 1
ATOM 955 O O . GLN A 1 116 ? -26.687 6.591 20.916 1.00 66.50 116 GLN A O 1
ATOM 960 N N . GLU A 1 117 ? -25.520 5.792 19.176 1.00 64.62 117 GLU A N 1
ATOM 961 C CA . GLU A 1 117 ? -26.677 5.670 18.275 1.00 64.62 117 GLU A CA 1
ATOM 962 C C . GLU A 1 117 ? -27.543 4.450 18.630 1.00 64.62 117 GLU A C 1
ATOM 964 O O . GLU A 1 117 ? -28.775 4.525 18.577 1.00 64.62 117 GLU A O 1
ATOM 969 N N . THR A 1 118 ? -26.917 3.341 19.042 1.00 57.78 118 THR A N 1
ATOM 970 C CA . THR A 1 118 ? -27.632 2.111 19.420 1.00 57.78 118 THR A CA 1
ATOM 971 C C . THR A 1 118 ? -28.385 2.225 20.747 1.00 57.78 118 THR A C 1
ATOM 973 O O . THR A 1 118 ? -29.443 1.618 20.891 1.00 57.78 118 THR A O 1
ATOM 976 N N . GLU A 1 119 ? -27.915 3.057 21.679 1.00 59.06 119 GLU A N 1
ATOM 977 C CA . GLU A 1 119 ? -28.561 3.262 22.986 1.00 59.06 119 GLU A CA 1
ATOM 978 C C . GLU A 1 119 ? -29.740 4.250 22.953 1.00 59.06 119 GLU A C 1
ATOM 980 O O . GLU A 1 119 ? -30.606 4.196 23.819 1.00 59.06 119 GLU A O 1
ATOM 985 N N . LYS A 1 120 ? -29.829 5.134 21.948 1.00 55.62 120 LYS A N 1
ATOM 986 C CA . LYS A 1 120 ? -30.942 6.101 21.813 1.00 55.62 120 LYS A CA 1
ATOM 987 C C . LYS A 1 120 ? -32.191 5.539 21.127 1.00 55.62 120 LYS A C 1
ATOM 989 O O . LYS A 1 120 ? -33.215 6.218 21.094 1.00 55.62 120 LYS A O 1
ATOM 994 N N . THR A 1 121 ? -32.101 4.337 20.559 1.00 50.50 121 THR A N 1
ATOM 995 C CA . THR A 1 121 ? -33.217 3.667 19.863 1.00 50.50 121 THR A CA 1
ATOM 996 C C . THR A 1 121 ? -33.887 2.591 20.737 1.00 50.50 121 THR A C 1
ATOM 998 O O . THR A 1 121 ? -34.817 1.929 20.278 1.00 50.50 121 THR A O 1
ATOM 1001 N N . ALA A 1 122 ? -33.440 2.419 21.986 1.00 42.00 122 ALA A N 1
ATOM 1002 C CA . ALA A 1 122 ? -33.992 1.473 22.959 1.00 42.00 122 ALA A CA 1
ATOM 1003 C C . ALA A 1 122 ? -34.873 2.162 24.012 1.00 42.00 122 ALA A C 1
ATOM 1005 O O . ALA A 1 122 ? -34.539 3.297 24.420 1.00 42.00 122 ALA A O 1
#

Foldseek 3Di:
DDDDDPDPPDPVVVVVVVVVVVVVVVVVVVVVVVVVVVVVVVVVVVVVVVVVPPPDDDPVNVVVQWPDKDWADWDQDPNDTDIDIDTDTPDDDDDPPDPPVVVVVVVVVVVVVVVVVVVVVD